Protein AF-A0A3M1APF9-F1 (afdb_monomer)

Foldseek 3Di:
DFEAEDEQLAFEDDCPPPDPVVCPDVSVVLVCCCPPVVVVVVNVCSLVVVLVVLVVVLVVVGLAYEYEENQHSALFLVSLVSVVVSCVVSVNWLLRYAYEYAQNNCNPVPPPDCRGPCNSCVRNLAAPCPVQDDPPGSPQGWDDRPDPDIDTDDHPHD

Nearest PDB structures (foldseek):
  4f48-assembly1_A  TM=4.916E-01  e=8.918E-02  Xanthomonas campestris pv. campestris
  4foj-assembly1_A  TM=4.640E-01  e=1.076E-01  Xanthomonas citri pv. citri str. 306
  4rnh-assembly1_A-2  TM=4.840E-01  e=1.089E+00  Pseudomonas aeruginosa PAO1
  4ag0-assembly1_B  TM=4.469E-01  e=4.589E+00  Pseudomonas aeruginosa

Secondary structure (DSSP, 8-state):
--EEEE----B----TTS-GGG--THHHHHHHHHHHSSHHHHHTTHHHHHHHHHHHHHHT--SEEEE-S--BSS--HHHHHHHHHHHHHTT--TTTEEE---TTTTTTTT--STTSHHHHHGGGS--S-GGGSPTT---SEEEEETTTEEEEE-----

Solvent-accessible surface area (backbone atoms only — not comparable to full-atom values): 8893 Å² total; per-residue (Å²): 138,45,72,46,75,51,60,67,52,30,27,71,65,87,64,92,84,56,63,72,85,77,45,56,71,62,34,37,56,43,47,45,46,31,72,73,67,53,44,44,72,72,43,71,49,22,66,61,52,49,53,51,52,50,52,54,50,54,72,67,62,45,72,36,38,39,34,68,14,19,56,19,52,55,38,45,63,69,28,53,51,56,51,51,51,53,34,55,74,71,68,49,45,45,87,40,32,39,57,33,57,15,46,31,27,49,52,53,84,80,60,92,57,88,71,39,57,65,57,79,44,45,66,27,44,54,47,80,41,72,86,59,34,44,92,97,43,73,36,40,18,31,35,73,53,79,95,86,42,73,49,75,45,61,78,78,55,117

Structure (mmCIF, N/CA/C/O backbone):
data_AF-A0A3M1APF9-F1
#
_entry.id   AF-A0A3M1APF9-F1
#
loop_
_atom_site.group_PDB
_atom_site.id
_atom_site.type_symbol
_atom_site.label_atom_id
_atom_site.label_alt_id
_atom_site.label_comp_id
_atom_site.label_asym_id
_atom_site.label_entity_id
_atom_site.label_seq_id
_atom_site.pdbx_PDB_ins_code
_atom_site.Cartn_x
_atom_site.Cartn_y
_atom_site.Cartn_z
_atom_site.occupancy
_atom_site.B_iso_or_equiv
_atom_site.auth_seq_id
_atom_site.auth_comp_id
_atom_site.auth_asym_id
_atom_site.auth_atom_id
_atom_site.pdbx_PDB_model_num
ATOM 1 N N . MET A 1 1 ? -11.084 -11.910 16.521 1.00 88.94 1 MET A N 1
ATOM 2 C CA . MET A 1 1 ? -10.526 -10.932 15.576 1.00 88.94 1 MET A CA 1
ATOM 3 C C . MET A 1 1 ? -9.332 -11.557 14.883 1.00 88.94 1 MET A C 1
ATOM 5 O O . MET A 1 1 ? -8.409 -11.970 15.576 1.00 88.94 1 MET A O 1
ATOM 9 N N . LYS A 1 2 ? -9.373 -11.680 13.560 1.00 94.88 2 LYS A N 1
ATOM 10 C CA . LYS A 1 2 ? -8.323 -12.239 12.708 1.00 94.88 2 LYS A CA 1
ATOM 11 C C . LYS A 1 2 ? -7.719 -11.105 11.879 1.00 94.88 2 LYS A C 1
ATOM 13 O O . LYS A 1 2 ? -8.450 -10.373 11.222 1.00 94.88 2 LYS A O 1
ATOM 18 N N . ILE A 1 3 ? -6.400 -10.952 11.911 1.00 96.94 3 ILE A N 1
ATOM 19 C CA . ILE A 1 3 ? -5.683 -9.945 11.120 1.00 96.94 3 ILE A CA 1
ATOM 20 C C . ILE A 1 3 ? -4.675 -10.672 10.243 1.00 96.94 3 ILE A C 1
ATOM 22 O O . ILE A 1 3 ? -3.929 -11.513 10.740 1.00 96.94 3 ILE A O 1
ATOM 26 N N . ALA A 1 4 ? -4.655 -10.341 8.955 1.00 98.12 4 ALA A N 1
ATOM 27 C CA . ALA A 1 4 ? -3.599 -10.771 8.049 1.00 98.12 4 ALA A CA 1
ATOM 28 C C . ALA A 1 4 ? -2.574 -9.646 7.890 1.00 98.12 4 ALA A C 1
ATOM 30 O O . ALA A 1 4 ? -2.944 -8.483 7.727 1.00 98.12 4 ALA A O 1
ATOM 31 N N . HIS A 1 5 ? -1.290 -9.988 7.929 1.00 97.88 5 HIS A N 1
ATOM 32 C CA . HIS A 1 5 ? -0.196 -9.035 7.767 1.00 97.88 5 HIS A CA 1
ATOM 33 C C . HIS A 1 5 ? 0.845 -9.596 6.803 1.00 97.88 5 HIS A C 1
ATOM 35 O O . HIS A 1 5 ? 1.263 -10.743 6.945 1.00 97.88 5 HIS A O 1
ATOM 41 N N . PHE A 1 6 ? 1.239 -8.793 5.816 1.00 97.62 6 PHE A N 1
ATOM 42 C CA . PHE A 1 6 ? 2.298 -9.134 4.870 1.00 97.62 6 PHE A CA 1
ATOM 43 C C . PHE A 1 6 ? 3.079 -7.893 4.413 1.00 97.62 6 PHE A C 1
ATOM 45 O O . PHE A 1 6 ? 2.710 -6.755 4.707 1.00 97.62 6 PHE A O 1
ATOM 52 N N . SER A 1 7 ? 4.195 -8.124 3.724 1.00 95.94 7 SER A N 1
ATOM 53 C CA . SER A 1 7 ? 5.179 -7.110 3.328 1.00 95.94 7 SER A CA 1
ATOM 54 C C . SER A 1 7 ? 6.033 -7.635 2.164 1.00 95.94 7 SER A C 1
ATOM 56 O O . SER A 1 7 ? 5.911 -8.809 1.810 1.00 95.94 7 SER A O 1
ATOM 58 N N . ASP A 1 8 ? 6.898 -6.789 1.598 1.00 93.38 8 ASP A N 1
ATOM 59 C CA . ASP A 1 8 ? 8.020 -7.185 0.725 1.00 93.38 8 ASP A CA 1
ATOM 60 C C . ASP A 1 8 ? 7.595 -7.949 -0.546 1.00 93.38 8 ASP A C 1
ATOM 62 O O . ASP A 1 8 ? 8.243 -8.900 -0.993 1.00 93.38 8 ASP A O 1
ATOM 66 N N . ILE A 1 9 ? 6.483 -7.523 -1.153 1.00 93.44 9 ILE A N 1
ATOM 67 C CA . ILE A 1 9 ? 5.962 -8.116 -2.392 1.00 93.44 9 ILE A CA 1
ATOM 68 C C . ILE A 1 9 ? 6.905 -7.855 -3.570 1.00 93.44 9 ILE A C 1
ATOM 70 O O . ILE A 1 9 ? 7.089 -8.734 -4.417 1.00 93.44 9 ILE A O 1
ATOM 74 N N . HIS A 1 10 ? 7.478 -6.648 -3.635 1.00 91.25 10 HIS A N 1
ATOM 75 C CA . HIS A 1 10 ? 8.308 -6.170 -4.739 1.00 91.25 10 HIS A CA 1
ATOM 76 C C . HIS A 1 10 ? 7.689 -6.466 -6.109 1.00 91.25 10 HIS A C 1
ATOM 78 O O . HIS A 1 10 ? 8.277 -7.111 -6.986 1.00 91.25 10 HIS A O 1
ATOM 84 N N . LEU A 1 11 ? 6.463 -5.985 -6.308 1.00 90.81 11 LEU A N 1
ATOM 85 C CA . LEU A 1 11 ? 5.827 -6.031 -7.611 1.00 90.81 11 LEU A CA 1
ATOM 86 C C . LEU A 1 11 ? 6.640 -5.183 -8.594 1.00 90.81 11 LEU A C 1
ATOM 88 O O . LEU A 1 11 ? 7.173 -4.127 -8.243 1.00 90.81 11 LEU A O 1
ATOM 92 N N . ARG A 1 12 ? 6.759 -5.666 -9.829 1.00 86.44 12 ARG A N 1
ATOM 93 C CA . ARG A 1 12 ? 7.497 -4.984 -10.891 1.00 86.44 12 ARG A CA 1
ATOM 94 C C . ARG A 1 12 ? 6.637 -4.823 -12.128 1.00 86.44 12 ARG A C 1
ATOM 96 O O . ARG A 1 12 ? 5.939 -5.759 -12.520 1.00 86.44 12 ARG A O 1
ATOM 103 N N . CYS A 1 13 ? 6.744 -3.673 -12.778 1.00 83.50 13 CYS A N 1
ATOM 104 C CA . CYS A 1 13 ? 6.265 -3.503 -14.143 1.00 83.50 13 CYS A CA 1
ATOM 105 C C . CYS A 1 13 ? 7.369 -3.881 -15.149 1.00 83.50 13 CYS A C 1
ATOM 107 O O . CYS A 1 13 ? 8.512 -4.161 -14.774 1.00 83.50 13 CYS A O 1
ATOM 109 N N . SER A 1 14 ? 7.037 -3.931 -16.443 1.00 79.94 14 SER A N 1
ATOM 110 C CA . SER A 1 14 ? 8.075 -4.029 -17.475 1.00 79.94 14 SER A CA 1
ATOM 111 C C . SER A 1 14 ? 8.801 -2.689 -17.585 1.00 79.94 14 SER A C 1
ATOM 113 O O . SER A 1 14 ? 8.186 -1.646 -17.800 1.00 79.94 14 SER A O 1
ATOM 115 N N . TYR A 1 15 ? 10.122 -2.733 -17.437 1.00 78.06 15 TYR A N 1
ATOM 116 C CA . TYR A 1 15 ? 10.992 -1.559 -17.496 1.00 78.06 15 TYR A CA 1
ATOM 117 C C . TYR A 1 15 ? 11.597 -1.328 -18.880 1.00 78.06 15 TYR A C 1
ATOM 119 O O . TYR A 1 15 ? 12.247 -0.309 -19.096 1.00 78.06 15 TYR A O 1
ATOM 127 N N . ASP A 1 16 ? 11.407 -2.267 -19.807 1.00 70.69 16 ASP A N 1
ATOM 128 C CA . ASP A 1 16 ? 12.141 -2.327 -21.078 1.00 70.69 16 ASP A CA 1
ATOM 129 C C . ASP A 1 16 ? 11.775 -1.185 -22.036 1.00 70.69 16 ASP A C 1
ATOM 131 O O . ASP A 1 16 ? 12.500 -0.900 -22.984 1.00 70.69 16 ASP A O 1
ATOM 135 N N . VAL A 1 17 ? 10.670 -0.498 -21.748 1.00 68.62 17 VAL A N 1
ATOM 136 C CA . VAL A 1 17 ? 10.146 0.637 -22.515 1.00 68.62 17 VAL A CA 1
ATOM 137 C C . VAL A 1 17 ? 10.379 1.989 -21.833 1.00 68.62 17 VAL A C 1
ATOM 139 O O . VAL A 1 17 ? 9.994 3.023 -22.377 1.00 68.62 17 VAL A O 1
ATOM 142 N N . LEU A 1 18 ? 10.983 2.017 -20.638 1.00 71.69 18 LEU A N 1
ATOM 143 C CA . LEU A 1 18 ? 11.173 3.257 -19.887 1.00 71.69 18 LEU A CA 1
ATOM 144 C C . LEU A 1 18 ? 12.488 3.956 -20.275 1.00 71.69 18 LEU A C 1
ATOM 146 O O . LEU A 1 18 ? 13.540 3.314 -20.302 1.00 71.69 18 LEU A O 1
ATOM 150 N N . PRO A 1 19 ? 12.475 5.284 -20.509 1.00 72.56 19 PRO A N 1
ATOM 151 C CA . PRO A 1 19 ? 13.696 6.046 -20.756 1.00 72.56 19 PRO A CA 1
ATOM 152 C C . PRO A 1 19 ? 14.691 5.914 -19.598 1.00 72.56 19 PRO A C 1
ATOM 154 O O . PRO A 1 19 ? 14.304 6.024 -18.434 1.00 72.56 19 PRO A O 1
ATOM 157 N N . MET A 1 20 ? 15.988 5.786 -19.901 1.00 70.25 20 MET A N 1
ATOM 158 C CA . MET A 1 20 ? 17.038 5.625 -18.878 1.00 70.25 20 MET A CA 1
ATOM 159 C C . MET A 1 20 ? 17.057 6.775 -17.853 1.00 70.25 20 MET A C 1
ATOM 161 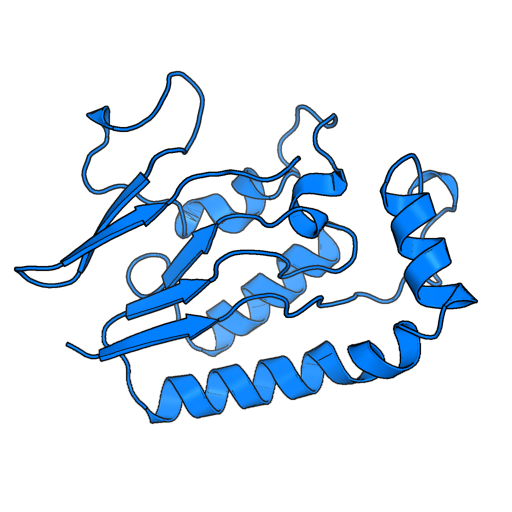O O . MET A 1 20 ? 17.333 6.564 -16.677 1.00 70.25 20 MET A O 1
ATOM 165 N N . ALA A 1 21 ? 16.661 7.982 -18.271 1.00 70.56 21 ALA A N 1
ATOM 166 C CA . ALA A 1 21 ? 16.520 9.154 -17.404 1.00 70.56 21 ALA A CA 1
ATOM 167 C C . ALA A 1 21 ? 15.502 8.975 -16.255 1.00 70.56 21 ALA A C 1
ATOM 169 O O . ALA A 1 21 ? 15.528 9.733 -15.291 1.00 70.56 21 ALA A O 1
ATOM 170 N N . ARG A 1 22 ? 14.609 7.976 -16.322 1.00 71.31 22 ARG A N 1
ATOM 171 C CA . ARG A 1 22 ? 13.668 7.629 -15.239 1.00 71.31 22 ARG A CA 1
ATOM 172 C C . ARG A 1 22 ? 14.336 6.839 -14.104 1.00 71.31 22 ARG A C 1
ATOM 174 O O . ARG A 1 22 ? 13.771 6.757 -13.012 1.00 71.31 22 ARG A O 1
ATOM 181 N N . PHE A 1 23 ? 15.526 6.286 -14.341 1.00 66.88 23 PHE A N 1
ATOM 182 C CA . PHE A 1 23 ? 16.296 5.476 -13.394 1.00 66.88 23 PHE A CA 1
ATOM 183 C C . PHE A 1 23 ? 17.428 6.293 -12.760 1.00 66.88 23 PHE A C 1
ATOM 185 O O . PHE A 1 23 ? 18.597 5.940 -12.862 1.00 66.88 23 PHE A O 1
ATOM 192 N N . LEU A 1 24 ? 17.092 7.410 -12.111 1.00 68.44 24 LEU A N 1
ATOM 193 C CA . LEU A 1 24 ? 18.057 8.232 -11.371 1.00 68.44 24 LEU A CA 1
ATOM 194 C C . LEU A 1 24 ? 18.052 7.890 -9.871 1.00 68.44 24 LEU A C 1
ATOM 196 O O . LEU A 1 24 ? 17.052 7.426 -9.319 1.00 68.44 24 LEU A O 1
ATOM 200 N N . GLY A 1 25 ? 19.181 8.125 -9.197 1.00 71.06 25 GLY A N 1
ATOM 201 C CA . GLY A 1 25 ? 19.316 7.941 -7.748 1.00 71.06 25 GLY A CA 1
ATOM 202 C C . GLY A 1 25 ? 19.129 6.488 -7.295 1.00 71.06 25 GLY A C 1
ATOM 203 O O . GLY A 1 25 ? 19.711 5.566 -7.868 1.00 71.06 25 GLY A O 1
ATOM 204 N N . LYS A 1 26 ? 18.301 6.268 -6.264 1.00 62.06 26 LYS A N 1
ATOM 205 C CA . LYS A 1 26 ? 18.053 4.935 -5.679 1.00 62.06 26 LYS A CA 1
ATOM 206 C C . LYS A 1 26 ? 17.459 3.938 -6.680 1.00 62.06 26 LYS A C 1
ATOM 208 O O . LYS A 1 26 ? 17.737 2.748 -6.575 1.00 62.06 26 LYS A O 1
ATOM 213 N N . ARG A 1 27 ? 16.731 4.406 -7.701 1.00 70.69 27 ARG A N 1
ATOM 214 C CA . ARG A 1 27 ? 16.204 3.543 -8.773 1.00 70.69 27 ARG A CA 1
ATOM 215 C C . ARG A 1 27 ? 17.306 2.928 -9.632 1.00 70.69 27 ARG A C 1
ATOM 217 O O . ARG A 1 27 ? 17.153 1.795 -10.072 1.00 70.69 27 ARG A O 1
ATOM 224 N N . LEU A 1 28 ? 18.435 3.619 -9.820 1.00 66.44 28 LEU A N 1
ATOM 225 C CA . LEU A 1 28 ? 19.583 3.048 -10.527 1.00 66.44 28 LEU A CA 1
ATOM 226 C C . LEU A 1 28 ? 20.207 1.906 -9.718 1.00 66.44 28 LEU A C 1
ATOM 228 O O . LEU A 1 28 ? 20.489 0.849 -10.270 1.00 66.44 28 LEU A O 1
ATOM 232 N N . VAL A 1 29 ? 20.346 2.091 -8.401 1.00 65.38 29 VAL A N 1
ATOM 233 C CA . VAL A 1 29 ? 20.837 1.055 -7.473 1.00 65.38 29 VAL A CA 1
ATOM 234 C C . VAL A 1 29 ? 19.858 -0.124 -7.382 1.00 65.38 29 VAL A C 1
ATOM 236 O O . VAL A 1 29 ? 20.264 -1.283 -7.348 1.00 65.38 29 VAL A O 1
ATOM 239 N N . GLY A 1 30 ? 18.552 0.150 -7.395 1.00 62.69 30 GLY A N 1
ATOM 240 C CA . GLY A 1 30 ? 17.517 -0.880 -7.486 1.00 62.69 30 GLY A CA 1
ATOM 241 C C . GLY A 1 30 ? 17.634 -1.691 -8.777 1.00 62.69 30 GLY A C 1
ATOM 242 O O . GLY A 1 30 ? 17.631 -2.921 -8.736 1.00 62.69 30 GLY A O 1
ATOM 243 N N . LEU A 1 31 ? 17.822 -1.017 -9.915 1.00 69.06 31 LEU A N 1
ATOM 244 C CA . LEU A 1 31 ? 17.993 -1.651 -11.220 1.00 69.06 31 LEU A CA 1
ATOM 245 C C . LEU A 1 31 ? 19.270 -2.499 -11.291 1.00 69.06 31 LEU A C 1
ATOM 247 O O . LEU A 1 31 ? 19.223 -3.606 -11.831 1.00 69.06 31 LEU A O 1
ATOM 251 N N . THR A 1 32 ? 20.391 -2.028 -10.733 1.00 63.12 32 THR A N 1
ATOM 252 C CA . THR A 1 32 ? 21.630 -2.818 -10.678 1.00 63.12 32 THR A CA 1
ATOM 253 C C . THR A 1 32 ? 21.463 -4.048 -9.792 1.00 63.12 32 THR A C 1
ATOM 255 O O . THR A 1 32 ? 21.795 -5.147 -10.227 1.00 63.12 32 THR A O 1
ATOM 258 N N . ASN A 1 33 ? 20.860 -3.923 -8.609 1.00 62.75 33 ASN A N 1
ATOM 259 C CA . ASN A 1 33 ? 20.572 -5.078 -7.754 1.00 62.75 33 ASN A CA 1
ATOM 260 C C . ASN A 1 33 ? 19.622 -6.077 -8.432 1.00 62.75 33 ASN A C 1
ATOM 262 O O . ASN A 1 33 ? 19.813 -7.289 -8.328 1.00 62.75 33 ASN A O 1
ATOM 266 N N . LEU A 1 34 ? 18.613 -5.590 -9.154 1.00 63.34 34 LEU A N 1
ATOM 267 C CA . LEU A 1 34 ? 17.653 -6.446 -9.841 1.00 63.34 34 LEU A CA 1
ATOM 268 C C . LEU A 1 34 ? 18.300 -7.195 -11.017 1.00 63.34 34 LEU A C 1
ATOM 270 O O . LEU A 1 34 ? 18.181 -8.420 -11.087 1.00 63.34 34 LEU A O 1
ATOM 274 N N . LYS A 1 35 ? 19.000 -6.476 -11.907 1.00 64.06 35 LYS A N 1
ATOM 275 C CA . LYS A 1 35 ? 19.558 -7.021 -13.158 1.00 64.06 35 LYS A CA 1
ATOM 276 C C . LYS A 1 35 ? 20.909 -7.723 -12.985 1.00 64.06 35 LYS A C 1
ATOM 278 O O . LYS A 1 35 ? 21.159 -8.702 -13.680 1.00 64.06 35 LYS A O 1
ATOM 283 N N . LEU A 1 36 ? 21.775 -7.258 -12.081 1.00 59.41 36 LEU A N 1
ATOM 284 C CA . LEU A 1 36 ? 23.151 -7.764 -11.943 1.00 59.41 36 LEU A CA 1
ATOM 285 C C . LEU A 1 36 ? 23.323 -8.757 -10.787 1.00 59.41 36 LEU A C 1
ATOM 287 O O . LEU A 1 36 ? 24.154 -9.653 -10.895 1.00 59.41 36 LEU A O 1
ATOM 291 N N . LEU A 1 37 ? 22.529 -8.663 -9.711 1.00 60.72 37 LEU A N 1
ATOM 292 C CA . LEU A 1 37 ? 22.632 -9.575 -8.554 1.00 60.72 37 LEU A CA 1
ATOM 293 C C . LEU A 1 37 ? 21.611 -10.724 -8.580 1.00 60.72 37 LEU A C 1
ATOM 295 O O . LEU A 1 37 ? 21.401 -11.406 -7.580 1.00 60.72 37 LEU A O 1
ATOM 299 N N . GLY A 1 38 ? 20.943 -10.948 -9.714 1.00 59.88 38 GLY A N 1
ATOM 300 C CA . GLY A 1 38 ? 20.069 -12.109 -9.916 1.00 59.88 38 GLY A CA 1
ATOM 301 C C . GLY A 1 38 ? 18.717 -12.056 -9.194 1.00 59.88 38 GLY A C 1
ATOM 302 O O . GLY A 1 38 ? 17.931 -12.997 -9.331 1.00 59.88 38 GLY A O 1
ATOM 303 N N . ARG A 1 39 ? 18.395 -10.955 -8.493 1.00 61.44 39 ARG A N 1
ATOM 304 C CA . ARG A 1 39 ? 17.084 -10.740 -7.849 1.00 61.44 39 ARG A CA 1
ATOM 305 C C . ARG A 1 39 ? 15.924 -10.738 -8.842 1.00 61.44 39 ARG A C 1
ATOM 307 O O . ARG A 1 39 ? 14.808 -11.084 -8.465 1.00 61.44 39 ARG A O 1
ATOM 314 N N . GLU A 1 40 ? 16.181 -10.453 -10.117 1.00 64.62 40 GLU A N 1
ATOM 315 C CA . GLU A 1 40 ? 15.174 -10.598 -11.165 1.00 64.62 40 GLU A CA 1
ATOM 316 C C . GLU A 1 40 ? 14.556 -12.005 -11.198 1.00 64.62 40 GLU A C 1
ATOM 318 O O . GLU A 1 40 ? 13.356 -12.143 -11.423 1.00 64.62 40 GLU A O 1
ATOM 323 N N . LYS A 1 41 ? 15.341 -13.062 -10.949 1.00 62.50 41 LYS A N 1
ATOM 324 C CA . LYS A 1 41 ? 14.818 -14.437 -10.949 1.00 62.50 41 LYS A CA 1
ATOM 325 C C . LYS A 1 41 ? 13.845 -14.682 -9.792 1.00 62.50 41 LYS A C 1
ATOM 327 O O . LYS A 1 41 ? 12.881 -15.417 -9.984 1.00 62.50 41 LYS A O 1
ATOM 332 N N . LEU A 1 42 ? 14.071 -14.043 -8.641 1.00 64.12 42 LEU A N 1
ATOM 333 C CA . LEU A 1 42 ? 13.232 -14.169 -7.445 1.00 64.12 42 LEU A CA 1
ATOM 334 C C . LEU A 1 42 ? 11.882 -13.465 -7.634 1.00 64.12 42 LEU A C 1
ATOM 336 O O . LEU A 1 42 ? 10.838 -14.056 -7.376 1.00 64.12 42 LEU A O 1
ATOM 340 N N . PHE A 1 43 ? 11.889 -12.249 -8.187 1.00 69.12 43 PHE A N 1
ATOM 341 C CA . PHE A 1 43 ? 10.671 -11.442 -8.358 1.00 69.12 43 PHE A CA 1
ATOM 342 C C . PHE A 1 43 ? 10.009 -11.586 -9.733 1.00 69.12 43 PHE A C 1
ATOM 344 O O . PHE A 1 43 ? 8.985 -10.964 -10.012 1.00 69.12 43 PHE A O 1
ATOM 351 N N . ARG A 1 44 ? 10.527 -12.461 -10.607 1.00 73.81 44 ARG A N 1
ATOM 352 C CA . ARG A 1 44 ? 9.911 -12.748 -11.914 1.00 73.81 44 ARG A CA 1
ATOM 353 C C . ARG A 1 44 ? 8.458 -13.199 -11.782 1.00 73.81 44 ARG A C 1
ATOM 355 O O . ARG A 1 44 ? 7.656 -12.901 -12.659 1.00 73.81 44 ARG A O 1
ATOM 362 N N . ARG A 1 45 ? 8.146 -13.913 -10.699 1.00 83.06 45 ARG A N 1
ATOM 363 C CA . ARG A 1 45 ? 6.810 -14.436 -10.395 1.00 83.06 45 ARG A CA 1
ATOM 364 C C . ARG A 1 45 ? 6.087 -13.634 -9.310 1.00 83.06 45 ARG A C 1
ATOM 366 O O . ARG A 1 45 ? 5.055 -14.108 -8.853 1.00 83.06 45 ARG A O 1
ATOM 373 N N . ALA A 1 46 ? 6.591 -12.459 -8.917 1.00 87.75 46 ALA A N 1
ATOM 374 C CA . ALA A 1 46 ? 5.998 -11.651 -7.848 1.00 87.75 46 ALA A CA 1
ATOM 375 C C . ALA A 1 46 ? 4.512 -11.369 -8.106 1.00 87.75 46 ALA A C 1
ATOM 377 O O . ALA A 1 46 ? 3.700 -11.541 -7.210 1.00 87.75 46 ALA A O 1
ATOM 378 N N . ASP A 1 47 ? 4.138 -11.061 -9.351 1.00 90.88 47 ASP A N 1
ATOM 379 C CA . ASP A 1 47 ? 2.738 -10.852 -9.732 1.00 90.88 47 ASP A CA 1
ATOM 380 C C . ASP A 1 47 ? 1.848 -12.079 -9.462 1.00 90.88 47 ASP A C 1
ATOM 382 O O . ASP A 1 47 ? 0.796 -11.960 -8.835 1.00 90.88 47 ASP A O 1
ATOM 386 N N . PHE A 1 48 ? 2.307 -13.267 -9.870 1.00 92.19 48 PHE A N 1
ATOM 387 C CA . PHE A 1 48 ? 1.604 -14.532 -9.647 1.00 92.19 48 PHE 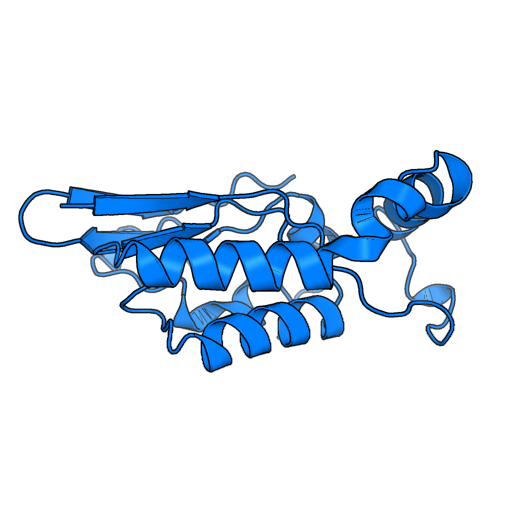A CA 1
ATOM 388 C C . PHE A 1 48 ? 1.526 -14.889 -8.159 1.00 92.19 48 PHE A C 1
ATOM 390 O O . PHE A 1 48 ? 0.461 -15.259 -7.673 1.00 92.19 48 PHE A O 1
ATOM 397 N N . VAL A 1 49 ? 2.647 -14.780 -7.441 1.00 93.69 49 VAL A N 1
ATOM 398 C CA . VAL A 1 49 ? 2.718 -15.074 -6.002 1.00 93.69 49 VAL A CA 1
ATOM 399 C C . VAL A 1 49 ? 1.818 -14.122 -5.228 1.00 93.69 49 VAL A C 1
ATOM 401 O O . VAL A 1 49 ? 1.085 -14.569 -4.357 1.00 93.69 49 VAL A O 1
ATOM 404 N N . PHE A 1 50 ? 1.808 -12.839 -5.586 1.00 96.19 50 PHE A N 1
ATOM 405 C CA . PHE A 1 50 ? 0.957 -11.856 -4.937 1.00 96.19 50 PHE A CA 1
ATOM 406 C C . PHE A 1 50 ? -0.524 -12.159 -5.167 1.00 96.19 50 PHE A C 1
ATOM 408 O O . PHE A 1 50 ? -1.288 -12.154 -4.211 1.00 96.19 50 PHE A O 1
ATOM 415 N N . THR A 1 51 ? -0.929 -12.515 -6.392 1.00 96.50 51 THR A N 1
ATOM 416 C CA . THR A 1 51 ? -2.309 -12.959 -6.652 1.00 96.50 51 THR A CA 1
ATOM 417 C C . THR A 1 51 ? -2.689 -14.147 -5.766 1.00 96.50 51 THR A C 1
ATOM 419 O O . THR A 1 51 ? -3.730 -14.106 -5.120 1.00 96.50 51 THR A O 1
ATOM 422 N N . ARG A 1 52 ? -1.834 -15.176 -5.677 1.00 97.50 52 ARG A N 1
ATOM 423 C CA . ARG A 1 52 ? -2.105 -16.359 -4.842 1.00 97.50 52 ARG A CA 1
ATOM 424 C C . ARG A 1 52 ? -2.169 -16.033 -3.356 1.00 97.50 52 ARG A C 1
ATOM 426 O O . ARG A 1 52 ? -3.094 -16.473 -2.688 1.00 97.50 52 ARG A O 1
ATOM 433 N N . LEU A 1 53 ? -1.252 -15.203 -2.867 1.00 97.38 53 LEU A N 1
ATOM 434 C CA . LEU A 1 53 ? -1.263 -14.729 -1.487 1.00 97.38 53 LEU A CA 1
ATOM 435 C C . LEU A 1 53 ? -2.570 -13.997 -1.157 1.00 97.38 53 LEU A C 1
ATOM 437 O O . LEU A 1 53 ? -3.162 -14.237 -0.110 1.00 97.38 53 LEU A O 1
ATOM 441 N N . LEU A 1 54 ? -3.032 -13.112 -2.043 1.00 97.88 54 LEU A N 1
ATOM 442 C CA . LEU A 1 54 ? -4.277 -12.373 -1.844 1.00 97.88 54 LEU A CA 1
ATOM 443 C C . LEU A 1 54 ? -5.499 -13.297 -1.824 1.00 97.88 54 LEU A C 1
ATOM 445 O O . LEU A 1 54 ? -6.359 -13.135 -0.961 1.00 97.88 54 LEU A O 1
ATOM 449 N N . GLU A 1 55 ? -5.562 -14.274 -2.732 1.00 97.81 55 GLU A N 1
ATOM 450 C CA . GLU A 1 55 ? -6.620 -15.292 -2.761 1.00 97.81 55 GLU A CA 1
ATOM 451 C C . GLU A 1 55 ? -6.640 -16.125 -1.470 1.00 97.81 55 GLU A C 1
ATOM 453 O O . GLU A 1 55 ? -7.703 -16.298 -0.873 1.00 97.81 55 GLU A O 1
ATOM 458 N N . GLU A 1 56 ? -5.476 -16.589 -1.002 1.00 97.88 56 GLU A N 1
ATOM 459 C CA . GLU A 1 56 ? -5.343 -17.367 0.237 1.00 97.88 56 GLU A CA 1
ATOM 460 C C . GLU A 1 56 ? -5.739 -16.547 1.472 1.00 97.88 56 GLU A C 1
ATOM 462 O O . GLU A 1 56 ? -6.542 -16.998 2.289 1.00 97.88 56 GLU A O 1
ATOM 467 N N . ILE A 1 57 ? -5.257 -15.304 1.581 1.00 97.94 57 ILE A N 1
ATOM 468 C CA . ILE A 1 57 ? -5.674 -14.389 2.651 1.00 97.94 57 ILE A CA 1
ATOM 469 C C . ILE A 1 57 ? -7.183 -14.129 2.570 1.00 97.94 57 ILE A C 1
ATOM 471 O O . ILE A 1 57 ? -7.855 -14.088 3.597 1.00 97.94 57 ILE A O 1
ATOM 475 N N . GLY A 1 58 ? -7.737 -13.960 1.368 1.00 97.25 58 GLY A N 1
ATOM 476 C CA . GLY A 1 58 ? -9.171 -13.770 1.163 1.00 97.25 58 GLY A CA 1
ATOM 477 C C . GLY A 1 58 ? -9.998 -14.960 1.653 1.00 97.25 58 GLY A C 1
ATOM 478 O O . GLY A 1 58 ? -11.006 -14.756 2.330 1.00 97.25 58 GLY A O 1
ATOM 479 N N . ALA A 1 59 ? -9.547 -16.185 1.374 1.00 97.56 59 ALA A N 1
ATOM 480 C CA . ALA A 1 59 ? -10.194 -17.421 1.816 1.00 97.56 59 ALA A CA 1
ATOM 481 C C . ALA A 1 59 ? -10.191 -17.578 3.345 1.00 97.56 59 ALA A C 1
ATOM 483 O O . ALA A 1 59 ? -11.149 -18.092 3.919 1.00 97.56 59 ALA A O 1
ATOM 484 N N . GLU A 1 60 ? -9.157 -17.068 4.017 1.00 97.50 60 GLU A N 1
ATOM 485 C CA . GLU A 1 60 ? -9.094 -17.017 5.479 1.00 97.50 60 GLU A CA 1
ATOM 486 C C . GLU A 1 60 ? -10.065 -16.002 6.104 1.00 97.50 60 GLU A C 1
ATOM 488 O O . GLU A 1 60 ? -10.261 -16.022 7.324 1.00 97.50 60 GLU A O 1
ATOM 493 N N . ALA A 1 61 ? -10.674 -15.125 5.299 1.00 96.06 61 ALA A N 1
ATOM 494 C CA . ALA A 1 61 ? -11.636 -14.108 5.719 1.00 96.06 61 ALA A CA 1
ATOM 495 C C . ALA A 1 61 ? -11.184 -13.317 6.972 1.00 96.06 61 ALA A C 1
ATOM 497 O O . ALA A 1 61 ? -11.906 -13.280 7.974 1.00 96.06 61 ALA A O 1
ATOM 498 N N . PRO A 1 62 ? -9.985 -12.693 6.969 1.00 97.12 62 PRO A N 1
ATOM 499 C CA . PRO A 1 62 ? -9.529 -11.874 8.088 1.00 97.12 62 PRO A CA 1
ATOM 500 C C . PRO A 1 62 ? -10.482 -10.703 8.296 1.00 97.12 62 PRO A C 1
ATOM 502 O O . PR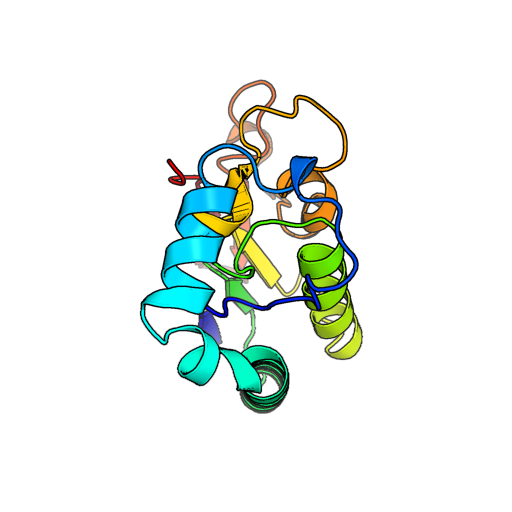O A 1 62 ? -11.075 -10.225 7.337 1.00 97.12 62 PRO A O 1
ATOM 505 N N . ASP A 1 63 ? -10.594 -10.186 9.515 1.00 95.88 63 ASP A N 1
ATOM 506 C CA . ASP A 1 63 ? -11.365 -8.977 9.814 1.00 95.88 63 ASP A CA 1
ATOM 507 C C . ASP A 1 63 ? -10.704 -7.740 9.195 1.00 95.88 63 ASP A C 1
ATOM 509 O O . ASP A 1 63 ? -11.401 -6.885 8.647 1.00 95.88 63 ASP A O 1
ATOM 513 N N . HIS A 1 64 ? -9.369 -7.689 9.192 1.00 97.44 64 HIS A N 1
ATOM 514 C CA . HIS A 1 64 ? -8.576 -6.580 8.654 1.00 97.44 64 HIS A CA 1
ATOM 515 C C . HIS A 1 64 ? -7.246 -7.067 8.070 1.00 97.44 64 HIS A C 1
ATOM 517 O O . HIS A 1 64 ? -6.700 -8.084 8.506 1.00 97.44 64 HIS A O 1
ATOM 523 N N . VAL A 1 65 ? -6.719 -6.335 7.092 1.00 98.12 65 VAL A N 1
ATOM 524 C CA . VAL A 1 65 ? -5.452 -6.643 6.420 1.00 98.12 65 VAL A CA 1
ATOM 525 C C . VAL A 1 65 ? -4.472 -5.484 6.602 1.00 98.12 65 VAL A C 1
ATOM 527 O O . VAL A 1 65 ? -4.840 -4.313 6.494 1.00 98.12 65 VAL A O 1
ATOM 530 N N . ILE A 1 66 ? -3.212 -5.808 6.878 1.00 98.25 66 ILE A N 1
ATOM 531 C CA . ILE A 1 66 ? -2.121 -4.848 7.046 1.00 98.25 66 ILE A CA 1
ATOM 532 C C . ILE A 1 66 ? -1.029 -5.152 6.025 1.00 98.25 66 ILE A C 1
ATOM 534 O O . ILE A 1 66 ? -0.609 -6.299 5.877 1.00 98.25 66 ILE A O 1
ATOM 538 N N . VAL A 1 67 ? -0.535 -4.107 5.366 1.00 97.88 67 VAL A N 1
ATOM 539 C CA . VAL A 1 67 ? 0.621 -4.179 4.474 1.00 97.88 67 VAL A CA 1
ATOM 540 C C . VAL A 1 67 ? 1.678 -3.190 4.935 1.00 97.88 67 VAL A C 1
ATOM 542 O O . VAL A 1 67 ? 1.428 -1.986 4.973 1.00 97.88 67 VAL A O 1
ATOM 545 N N . SER A 1 68 ? 2.853 -3.698 5.305 1.00 96.19 68 SER A N 1
ATOM 546 C CA . SER A 1 68 ? 3.912 -2.891 5.930 1.00 96.19 68 SER A CA 1
ATOM 547 C C . SER A 1 68 ? 5.027 -2.436 4.988 1.00 96.19 68 SER A C 1
ATOM 549 O O . SER A 1 68 ? 6.113 -2.107 5.459 1.00 96.19 68 SER A O 1
ATOM 551 N N . GLY A 1 69 ? 4.749 -2.381 3.687 1.00 93.88 69 GLY A N 1
ATOM 552 C CA . GLY A 1 69 ? 5.634 -1.766 2.703 1.00 93.88 69 GLY A CA 1
ATOM 553 C C . GLY A 1 69 ? 6.337 -2.738 1.764 1.00 93.88 69 GLY A C 1
ATOM 554 O O . GLY A 1 69 ? 6.040 -3.932 1.721 1.00 93.88 69 GLY A O 1
ATOM 555 N N . ASP A 1 70 ? 7.230 -2.161 0.961 1.00 93.81 70 ASP A N 1
ATOM 556 C CA . ASP A 1 70 ? 7.965 -2.781 -0.142 1.00 93.81 70 ASP A CA 1
ATOM 557 C C . ASP A 1 70 ? 7.026 -3.550 -1.085 1.00 93.81 70 ASP A C 1
ATOM 559 O O . ASP A 1 70 ? 7.290 -4.657 -1.557 1.00 93.81 70 ASP A O 1
ATOM 563 N N . LEU A 1 71 ? 5.886 -2.915 -1.372 1.00 94.12 71 LEU A N 1
ATOM 564 C CA . LEU A 1 71 ? 4.893 -3.399 -2.326 1.00 94.12 71 LEU A CA 1
ATOM 565 C C . LEU A 1 71 ? 5.433 -3.381 -3.754 1.00 94.12 71 LEU A C 1
ATOM 567 O O . LEU A 1 71 ? 5.064 -4.223 -4.573 1.00 94.12 71 LEU A O 1
ATOM 571 N N . THR A 1 72 ? 6.312 -2.429 -4.045 1.00 92.06 72 THR A N 1
ATOM 572 C CA . THR A 1 72 ? 6.901 -2.202 -5.360 1.00 92.06 72 THR A CA 1
ATOM 573 C C . THR A 1 72 ? 8.409 -2.427 -5.358 1.00 92.06 72 THR A C 1
ATOM 575 O O . THR A 1 72 ? 9.069 -2.501 -4.321 1.00 92.06 72 THR A O 1
ATOM 578 N N . THR A 1 73 ? 8.980 -2.596 -6.548 1.00 88.25 73 THR A N 1
ATOM 579 C CA . THR A 1 73 ? 10.426 -2.803 -6.699 1.00 88.25 73 THR A CA 1
ATOM 580 C C . THR A 1 73 ? 11.173 -1.477 -6.816 1.00 88.25 73 THR A C 1
ATOM 582 O O . THR A 1 73 ? 12.300 -1.365 -6.325 1.00 88.25 73 THR A O 1
ATOM 585 N N . MET A 1 74 ? 10.583 -0.479 -7.481 1.00 84.88 74 MET A N 1
ATOM 586 C CA . MET A 1 74 ? 11.231 0.809 -7.754 1.00 84.88 74 MET A CA 1
ATOM 587 C C . MET A 1 74 ? 10.330 2.026 -7.500 1.00 84.88 74 MET A C 1
ATOM 589 O O . MET A 1 74 ? 10.723 3.151 -7.844 1.00 84.88 74 MET A O 1
ATOM 593 N N . GLY A 1 75 ? 9.148 1.823 -6.915 1.00 86.81 75 GLY A N 1
ATOM 594 C CA . GLY A 1 75 ? 8.198 2.887 -6.616 1.00 86.81 75 GLY A CA 1
ATOM 595 C C . GLY A 1 75 ? 7.743 3.618 -7.872 1.00 86.81 75 GLY A C 1
ATOM 596 O O . GLY A 1 75 ? 7.642 4.843 -7.859 1.00 86.81 75 GLY A O 1
ATOM 597 N N . PHE A 1 76 ? 7.604 2.920 -9.004 1.00 86.88 76 PHE A N 1
ATOM 598 C CA . PHE A 1 76 ? 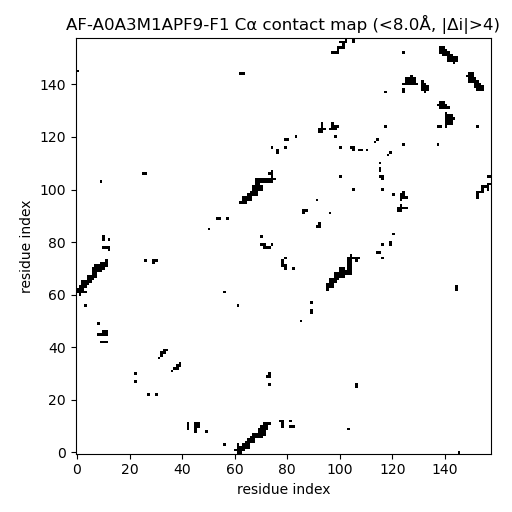7.024 3.526 -10.201 1.00 86.88 76 PHE A CA 1
ATOM 599 C C . PHE A 1 76 ? 5.504 3.574 -10.093 1.00 86.88 76 PHE A C 1
ATOM 601 O O . PHE A 1 76 ? 4.865 2.656 -9.591 1.00 86.88 76 PHE A O 1
ATOM 608 N N . GLU A 1 77 ? 4.923 4.612 -10.678 1.00 87.81 77 GLU A N 1
ATOM 609 C CA . GLU A 1 77 ? 3.483 4.854 -10.746 1.00 87.81 77 GLU A CA 1
ATOM 610 C C . GLU A 1 77 ? 2.735 3.624 -11.273 1.00 87.81 77 GLU A C 1
ATOM 612 O O . GLU A 1 77 ? 1.771 3.157 -10.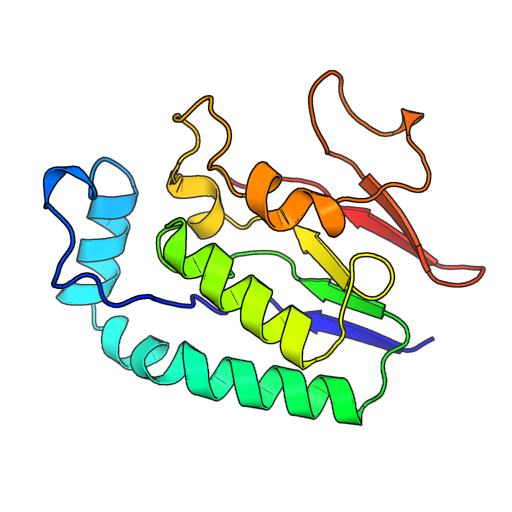672 1.00 87.81 77 GLU A O 1
ATOM 617 N N . ARG A 1 78 ? 3.266 3.010 -12.338 1.00 89.25 78 ARG A N 1
ATOM 618 C CA . ARG A 1 78 ? 2.702 1.785 -12.913 1.00 89.25 78 ARG A CA 1
ATOM 619 C C . ARG A 1 78 ? 2.708 0.604 -11.939 1.00 89.25 78 ARG A C 1
ATOM 621 O O . ARG A 1 78 ? 1.832 -0.248 -12.011 1.00 89.25 78 ARG A O 1
ATOM 628 N N . GLU A 1 79 ? 3.692 0.521 -11.049 1.00 92.19 79 GLU A N 1
ATOM 629 C CA . GLU A 1 79 ? 3.744 -0.531 -10.029 1.00 92.19 79 GLU A CA 1
ATOM 630 C C . GLU A 1 79 ? 2.677 -0.292 -8.960 1.00 92.19 79 GLU A C 1
ATOM 632 O O . GLU A 1 79 ? 1.995 -1.238 -8.568 1.00 92.19 79 GLU A O 1
ATOM 637 N N . PHE A 1 80 ? 2.464 0.964 -8.553 1.00 93.81 80 PHE A N 1
ATOM 638 C CA . PHE A 1 80 ? 1.365 1.328 -7.656 1.00 93.81 80 PHE A CA 1
ATOM 639 C C . PHE A 1 80 ? 0.003 0.994 -8.272 1.00 93.81 80 PHE A C 1
ATOM 641 O O . PHE A 1 80 ? -0.820 0.360 -7.616 1.00 93.81 80 PHE A O 1
ATOM 648 N N . GLU A 1 81 ? -0.219 1.335 -9.546 1.00 94.56 81 GLU A N 1
ATOM 649 C CA . GLU A 1 81 ? -1.442 0.977 -10.279 1.00 94.56 81 GLU A CA 1
ATOM 650 C C . GLU A 1 81 ? -1.701 -0.534 -10.274 1.00 94.56 81 GLU A C 1
ATOM 652 O O . GLU A 1 81 ? -2.819 -0.966 -10.000 1.00 94.56 81 GLU A O 1
ATOM 657 N N . MET A 1 82 ? -0.669 -1.345 -10.530 1.00 95.19 82 MET A N 1
ATOM 658 C CA . MET A 1 82 ? -0.789 -2.806 -10.520 1.00 95.19 82 MET A CA 1
ATOM 659 C C . MET A 1 82 ? -1.158 -3.350 -9.131 1.00 95.19 82 MET A C 1
ATOM 661 O O . MET A 1 82 ? -1.955 -4.283 -9.024 1.00 95.19 82 MET A O 1
ATOM 665 N N . VAL A 1 83 ? -0.605 -2.775 -8.058 1.00 96.88 83 VAL A N 1
ATOM 666 C CA . VAL A 1 83 ? -0.976 -3.146 -6.683 1.00 96.88 83 VAL A CA 1
ATOM 667 C C . VAL A 1 83 ? -2.435 -2.780 -6.399 1.00 96.88 83 VAL A C 1
ATOM 669 O O . VAL A 1 83 ? -3.200 -3.616 -5.914 1.00 96.88 83 VAL A O 1
ATOM 672 N N . LEU A 1 84 ? -2.840 -1.553 -6.735 1.00 97.00 84 LEU A N 1
ATOM 673 C CA . LEU A 1 84 ? -4.206 -1.067 -6.534 1.00 97.00 84 LEU A CA 1
ATOM 674 C C . LEU A 1 84 ? -5.235 -1.885 -7.317 1.00 97.00 84 LEU A C 1
ATOM 676 O O . LEU A 1 84 ? -6.318 -2.162 -6.802 1.00 97.00 84 LEU A O 1
ATOM 680 N N . GLU A 1 85 ? -4.902 -2.306 -8.538 1.00 97.75 85 GLU A N 1
ATOM 681 C CA . GLU A 1 85 ? -5.757 -3.175 -9.342 1.00 97.75 85 GLU A CA 1
ATOM 682 C C . GLU A 1 85 ? -6.033 -4.504 -8.632 1.00 97.75 85 GLU A C 1
ATOM 684 O O . GLU A 1 85 ? -7.183 -4.941 -8.577 1.00 97.75 85 GLU A O 1
ATOM 689 N N . LYS A 1 86 ? -5.013 -5.114 -8.022 1.00 97.81 86 LYS A N 1
ATOM 690 C CA . LYS A 1 86 ? -5.182 -6.358 -7.264 1.00 97.81 86 LYS A CA 1
ATOM 691 C C . LYS A 1 86 ? -6.029 -6.162 -6.007 1.00 97.81 86 LYS A C 1
ATOM 693 O O . LYS A 1 86 ? -6.932 -6.960 -5.769 1.00 97.81 86 LYS A O 1
ATOM 698 N N . PHE A 1 87 ? -5.815 -5.090 -5.241 1.00 97.50 87 PHE A N 1
ATOM 699 C CA . PHE A 1 87 ? -6.680 -4.772 -4.094 1.00 97.50 87 PHE A CA 1
ATOM 700 C C . PHE A 1 87 ? -8.135 -4.551 -4.519 1.00 97.50 87 PHE A C 1
ATOM 702 O O . PHE A 1 87 ? -9.050 -5.074 -3.884 1.00 97.50 87 PHE A O 1
ATOM 709 N N . ARG A 1 88 ? -8.352 -3.869 -5.650 1.00 97.06 88 ARG A N 1
ATOM 710 C CA . ARG A 1 88 ? -9.683 -3.672 -6.236 1.00 97.06 88 ARG A CA 1
ATOM 711 C C . ARG A 1 88 ? -10.338 -4.995 -6.637 1.00 97.06 88 ARG A C 1
ATOM 713 O O . ARG A 1 88 ? -11.522 -5.166 -6.367 1.00 97.06 88 ARG A O 1
ATOM 720 N N . ILE A 1 89 ? -9.600 -5.919 -7.258 1.00 97.19 89 ILE A N 1
ATOM 721 C CA . ILE A 1 89 ? -10.105 -7.257 -7.625 1.00 97.19 89 ILE A CA 1
ATOM 722 C C . ILE A 1 89 ? -10.552 -8.032 -6.380 1.00 97.19 89 ILE A C 1
ATOM 724 O O . ILE A 1 89 ? -11.606 -8.660 -6.403 1.00 97.19 89 ILE A O 1
ATOM 728 N N . MET A 1 90 ? -9.801 -7.930 -5.283 1.00 96.50 90 MET A N 1
ATOM 729 C CA . MET A 1 90 ? -10.169 -8.546 -4.004 1.00 96.50 90 MET A CA 1
ATOM 730 C C . MET A 1 90 ? -11.326 -7.837 -3.283 1.00 96.50 90 MET A C 1
ATOM 732 O O . MET A 1 90 ? -11.816 -8.340 -2.273 1.00 96.50 90 MET A O 1
ATOM 736 N N . GLY A 1 91 ? -11.748 -6.659 -3.755 1.00 96.06 91 GLY A N 1
ATOM 737 C CA . GLY A 1 91 ? -12.720 -5.812 -3.062 1.00 96.06 91 GLY A CA 1
ATOM 738 C C . GLY A 1 91 ? -12.192 -5.238 -1.744 1.00 96.06 91 GLY A C 1
ATOM 739 O O . GLY A 1 91 ? -12.978 -4.903 -0.861 1.00 96.06 91 GLY A O 1
ATOM 740 N N . TRP A 1 92 ? -10.869 -5.159 -1.572 1.00 95.75 92 TRP A N 1
ATOM 741 C CA . TRP A 1 92 ? -10.251 -4.642 -0.354 1.00 95.75 92 TRP A CA 1
ATOM 742 C C . TRP A 1 92 ? -10.068 -3.137 -0.467 1.00 95.75 92 TRP A C 1
ATOM 744 O O . TRP A 1 92 ? -9.213 -2.651 -1.201 1.00 95.75 92 TRP A O 1
ATOM 754 N N . ASP A 1 93 ? -10.881 -2.400 0.277 1.00 95.56 93 ASP A N 1
ATOM 755 C CA . ASP A 1 93 ? -10.846 -0.946 0.330 1.00 95.56 93 ASP A CA 1
ATOM 756 C C . ASP A 1 93 ? -10.095 -0.430 1.570 1.00 95.56 93 ASP A C 1
ATOM 758 O O . ASP A 1 93 ? -9.561 -1.181 2.390 1.00 95.56 93 ASP A O 1
ATOM 762 N N . GLY A 1 94 ? -10.091 0.891 1.740 1.00 93.88 94 GLY A N 1
ATOM 763 C CA . GLY A 1 94 ? -9.507 1.551 2.902 1.00 93.88 94 GLY A CA 1
ATOM 764 C C . GLY A 1 94 ? -10.183 1.242 4.239 1.00 93.88 94 GLY A C 1
ATOM 765 O O . GLY A 1 94 ? -9.644 1.638 5.269 1.00 93.88 94 GLY A O 1
ATOM 766 N N . ALA A 1 95 ? -11.337 0.566 4.269 1.00 94.06 95 ALA A N 1
ATOM 767 C CA . ALA A 1 95 ? -11.968 0.064 5.490 1.00 94.06 95 ALA A CA 1
ATOM 768 C C . ALA A 1 95 ? -11.469 -1.349 5.830 1.00 94.06 95 ALA A C 1
ATOM 770 O O . ALA A 1 95 ? -11.250 -1.641 7.004 1.00 94.06 95 ALA A O 1
ATOM 771 N N . LYS A 1 96 ? -11.151 -2.175 4.827 1.00 95.56 96 LYS A N 1
ATOM 772 C CA . LYS A 1 96 ? -10.599 -3.528 5.012 1.00 95.56 96 LYS A CA 1
ATOM 773 C C . LYS A 1 96 ? -9.077 -3.602 5.147 1.00 95.56 96 LYS A C 1
ATOM 775 O O . LYS A 1 96 ? -8.555 -4.552 5.727 1.00 95.56 96 LYS A O 1
ATOM 780 N N . LEU A 1 97 ? -8.371 -2.632 4.576 1.00 97.25 97 LEU A N 1
ATOM 781 C CA . LEU A 1 97 ? -6.925 -2.674 4.381 1.00 97.25 97 LEU A CA 1
ATOM 782 C C . LEU A 1 97 ? -6.261 -1.411 4.944 1.00 97.25 97 LEU A C 1
ATOM 784 O O . LEU A 1 97 ? -6.816 -0.314 4.868 1.00 97.25 97 LEU A O 1
ATOM 788 N N . SER A 1 98 ? -5.077 -1.572 5.530 1.00 97.50 98 SER A N 1
ATOM 789 C CA . SER A 1 98 ? -4.180 -0.483 5.929 1.00 97.50 98 SER A CA 1
ATOM 790 C C . SER A 1 98 ? -2.800 -0.727 5.343 1.00 97.50 98 SER A C 1
ATOM 792 O O . SER A 1 98 ? -2.273 -1.831 5.460 1.00 97.50 98 SER A O 1
ATOM 794 N N . VAL A 1 99 ? -2.213 0.299 4.733 1.00 97.00 99 VAL A N 1
ATOM 795 C CA . VAL A 1 99 ? -0.927 0.187 4.035 1.00 97.00 99 VAL A CA 1
ATOM 796 C C . VAL A 1 99 ? 0.011 1.290 4.519 1.00 97.00 99 VAL A C 1
ATOM 798 O O . VAL A 1 99 ? -0.420 2.421 4.717 1.00 97.00 99 VAL A O 1
ATOM 801 N N . VAL A 1 100 ? 1.290 0.982 4.703 1.00 96.19 100 VAL A N 1
ATOM 802 C CA . VAL A 1 100 ? 2.366 1.976 4.855 1.00 96.19 100 VAL A CA 1
ATOM 803 C C . VAL A 1 100 ? 3.446 1.718 3.798 1.00 96.19 100 VAL A C 1
ATOM 805 O O . VAL A 1 100 ? 3.579 0.573 3.364 1.00 96.19 100 VAL A O 1
ATOM 808 N N . PRO A 1 101 ? 4.189 2.744 3.348 1.00 95.12 101 PRO A N 1
ATOM 809 C CA . PRO A 1 101 ? 5.250 2.557 2.371 1.00 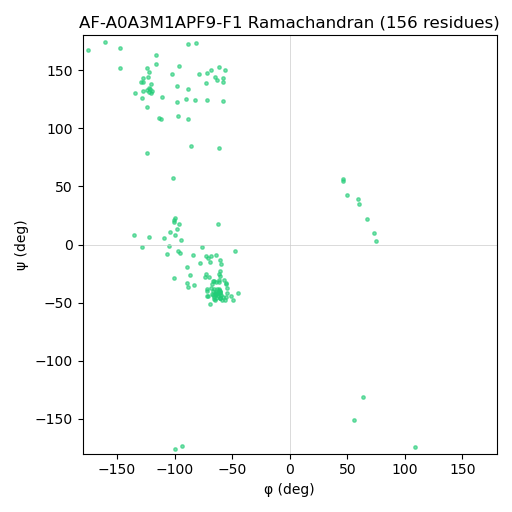95.12 101 PRO A CA 1
ATOM 810 C C . PRO A 1 101 ? 6.448 1.857 3.004 1.00 95.12 101 PRO A C 1
ATOM 812 O O . PRO A 1 101 ? 6.772 2.082 4.174 1.00 95.12 101 PRO A O 1
ATOM 815 N N . GLY A 1 102 ? 7.136 1.056 2.197 1.00 92.12 102 GLY A N 1
ATOM 816 C CA . GLY A 1 102 ? 8.495 0.620 2.492 1.00 92.12 102 GLY A CA 1
ATOM 817 C C . GLY A 1 102 ? 9.536 1.535 1.853 1.00 92.12 102 GLY A C 1
ATOM 818 O O . GLY A 1 102 ? 9.220 2.568 1.257 1.00 92.12 102 GLY A O 1
ATOM 819 N N . ASN A 1 103 ? 10.806 1.145 1.948 1.00 89.00 103 ASN A N 1
ATOM 820 C CA . ASN A 1 103 ? 11.891 1.916 1.347 1.00 89.00 103 ASN A CA 1
ATOM 821 C C . ASN A 1 103 ? 11.768 1.961 -0.178 1.00 89.00 103 ASN A C 1
ATOM 823 O O . ASN A 1 103 ? 11.998 3.015 -0.758 1.00 89.00 103 ASN A O 1
ATOM 827 N N . HIS A 1 104 ? 11.413 0.845 -0.819 1.00 86.94 104 HIS A N 1
ATOM 828 C CA . HIS A 1 104 ? 11.298 0.740 -2.275 1.00 86.94 104 HIS A CA 1
ATOM 829 C C . HIS A 1 104 ? 10.103 1.510 -2.836 1.00 86.94 104 HIS A C 1
ATOM 831 O O . HIS A 1 104 ? 10.168 2.007 -3.961 1.00 86.94 104 HIS A O 1
ATOM 837 N N . ASP A 1 105 ? 9.053 1.663 -2.032 1.00 88.44 105 ASP A N 1
ATOM 838 C CA . ASP A 1 105 ? 7.877 2.454 -2.382 1.00 88.44 105 ASP A CA 1
ATOM 839 C C . ASP A 1 105 ? 8.159 3.966 -2.317 1.00 88.44 105 ASP A C 1
ATOM 841 O O . ASP A 1 105 ? 7.567 4.735 -3.068 1.00 88.44 105 ASP A O 1
ATOM 845 N N . ASP A 1 106 ? 9.106 4.389 -1.469 1.00 82.19 106 ASP A N 1
ATOM 846 C CA . ASP A 1 106 ? 9.477 5.796 -1.243 1.00 82.19 106 ASP A CA 1
ATOM 847 C C . ASP A 1 106 ? 10.764 6.217 -1.996 1.00 82.19 106 ASP A C 1
ATOM 849 O O . ASP A 1 106 ? 11.432 7.205 -1.677 1.00 82.19 106 ASP A O 1
ATOM 853 N N . TYR A 1 107 ? 11.152 5.483 -3.048 1.00 69.44 107 TYR A N 1
ATOM 854 C CA . TYR A 1 107 ? 12.328 5.823 -3.872 1.00 69.44 107 TYR A CA 1
ATOM 855 C C . TYR A 1 107 ? 12.232 7.190 -4.562 1.00 69.44 107 TYR A C 1
ATOM 857 O O . TYR A 1 107 ? 13.244 7.711 -5.041 1.00 69.44 107 TYR A O 1
ATOM 865 N N . THR A 1 108 ? 11.048 7.799 -4.585 1.00 59.12 108 THR A N 1
ATOM 866 C CA . THR A 1 108 ? 10.777 9.106 -5.186 1.00 59.12 108 THR A CA 1
ATOM 867 C C . THR A 1 108 ? 10.700 10.245 -4.186 1.00 59.12 108 THR A C 1
ATOM 869 O O . THR A 1 108 ? 10.177 11.294 -4.543 1.00 59.12 108 THR A O 1
ATOM 872 N N . ARG A 1 109 ? 11.246 10.100 -2.975 1.00 55.06 109 ARG A N 1
ATOM 873 C CA . ARG A 1 109 ? 11.215 11.099 -1.885 1.00 55.06 109 ARG A CA 1
ATOM 874 C C . ARG A 1 109 ? 11.577 12.564 -2.237 1.00 55.06 109 ARG A C 1
ATOM 876 O O . ARG A 1 109 ? 11.480 13.443 -1.388 1.00 55.06 109 ARG A O 1
ATOM 883 N N . GLY A 1 110 ? 12.006 12.850 -3.470 1.00 45.00 110 GLY A N 1
ATOM 884 C CA . GLY A 1 110 ? 12.257 14.186 -4.022 1.00 45.00 110 GLY A CA 1
ATOM 885 C C . GLY A 1 110 ? 11.236 14.724 -5.042 1.00 45.00 110 GLY A C 1
ATOM 886 O O . GLY A 1 110 ? 11.326 15.901 -5.387 1.00 45.00 110 GLY A O 1
ATOM 887 N N . SER A 1 111 ? 10.262 13.947 -5.529 1.00 44.19 111 SER A N 1
ATOM 888 C CA . SER A 1 111 ? 9.178 14.478 -6.367 1.00 44.19 111 SER A CA 1
ATOM 889 C C . SER A 1 111 ? 8.067 15.015 -5.469 1.00 44.19 111 SER A C 1
ATOM 891 O O . SER A 1 111 ? 7.113 14.313 -5.151 1.00 44.19 111 SER A O 1
ATOM 893 N N . LYS A 1 112 ? 8.217 16.270 -5.036 1.00 39.12 112 LYS A N 1
ATOM 894 C CA . LYS A 1 112 ? 7.143 17.064 -4.425 1.00 39.12 112 LYS A CA 1
ATOM 895 C C . LYS A 1 112 ? 6.009 17.238 -5.450 1.00 39.12 112 LYS A C 1
ATOM 897 O O . LYS A 1 112 ? 5.995 18.224 -6.178 1.00 39.12 112 LYS A O 1
ATOM 902 N N . GLY A 1 113 ? 5.120 16.257 -5.565 1.00 47.97 113 GLY A N 1
ATOM 903 C CA . GLY A 1 113 ? 4.010 16.266 -6.515 1.00 47.97 113 GLY A CA 1
ATOM 904 C C . GLY A 1 113 ? 3.083 15.061 -6.356 1.00 47.97 113 GLY A C 1
ATOM 905 O O . GLY A 1 113 ? 3.434 14.085 -5.693 1.00 47.97 113 GLY A O 1
ATOM 906 N N . ASP A 1 114 ? 1.921 15.146 -7.005 1.00 55.38 114 ASP A N 1
ATOM 907 C CA . ASP A 1 114 ? 0.745 14.256 -6.938 1.00 55.38 114 ASP A CA 1
ATOM 908 C C . ASP A 1 114 ? 0.970 12.788 -7.388 1.00 55.38 114 ASP A C 1
ATOM 910 O O . ASP A 1 114 ? 0.018 12.076 -7.693 1.00 55.38 114 ASP A O 1
ATOM 914 N N . GLY A 1 115 ? 2.220 12.316 -7.457 1.00 67.12 115 GLY A N 1
ATOM 915 C CA . GLY A 1 115 ? 2.602 11.007 -8.005 1.00 67.12 115 GLY A CA 1
ATOM 916 C C . GLY A 1 115 ? 3.359 10.074 -7.052 1.00 67.12 115 GLY A C 1
ATOM 917 O O . GLY A 1 115 ? 3.846 9.038 -7.497 1.00 67.12 115 GLY A O 1
ATOM 918 N N . GLY A 1 116 ? 3.508 10.436 -5.773 1.00 83.38 116 GLY A N 1
ATOM 919 C CA . GLY A 1 116 ? 4.158 9.597 -4.755 1.00 83.38 116 GLY A CA 1
ATOM 920 C C . GLY A 1 116 ? 3.240 8.517 -4.175 1.00 83.38 116 GLY A C 1
ATOM 921 O O . GLY A 1 116 ? 2.035 8.512 -4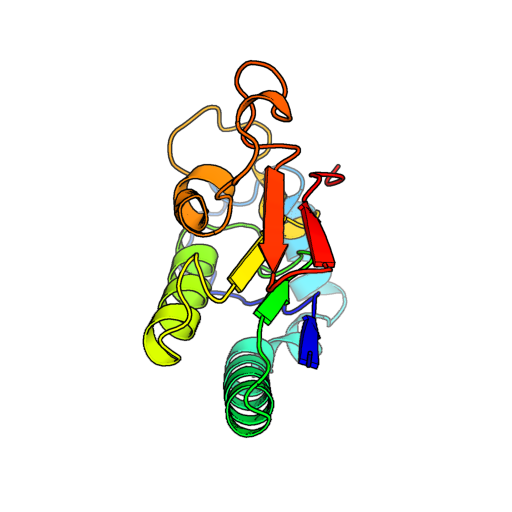.432 1.00 83.38 116 GLY A O 1
ATOM 922 N N . PHE A 1 117 ? 3.796 7.626 -3.349 1.00 90.50 117 PHE A N 1
ATOM 923 C CA . PHE A 1 117 ? 3.044 6.553 -2.691 1.00 90.50 117 PHE A CA 1
ATOM 924 C C . PHE A 1 117 ? 1.767 7.070 -2.010 1.00 90.50 117 PHE A C 1
ATOM 926 O O . PHE A 1 117 ? 0.678 6.545 -2.230 1.00 90.50 117 PHE A O 1
ATOM 933 N N . GLU A 1 118 ? 1.869 8.148 -1.234 1.00 91.12 118 GLU A N 1
ATOM 934 C CA . GLU A 1 118 ? 0.745 8.718 -0.495 1.00 91.12 118 GLU A CA 1
ATOM 935 C C . GLU A 1 118 ? -0.393 9.187 -1.410 1.00 91.12 118 GLU A C 1
ATOM 937 O O . GLU A 1 118 ? -1.550 9.112 -1.004 1.00 91.12 118 GLU A O 1
ATOM 942 N N . ALA A 1 119 ? -0.099 9.622 -2.641 1.00 89.94 119 ALA A N 1
ATOM 943 C CA . ALA A 1 119 ? -1.120 10.035 -3.602 1.00 89.94 119 ALA A CA 1
ATOM 944 C C . ALA A 1 119 ? -1.921 8.830 -4.127 1.00 89.94 119 ALA A C 1
ATOM 946 O O . ALA A 1 119 ? -3.151 8.866 -4.148 1.00 89.94 119 ALA A O 1
ATOM 947 N N . TYR A 1 120 ? -1.238 7.734 -4.474 1.00 92.94 120 TYR A N 1
ATOM 948 C CA . TYR A 1 120 ? -1.872 6.503 -4.965 1.00 92.94 120 TYR A CA 1
ATOM 949 C C . TYR A 1 120 ? -2.613 5.744 -3.859 1.00 92.94 120 TYR A C 1
ATOM 951 O O . TYR A 1 120 ? -3.699 5.206 -4.079 1.00 92.94 120 TYR A O 1
ATOM 959 N N . PHE A 1 121 ? -2.046 5.715 -2.652 1.00 94.31 121 PHE A N 1
ATOM 960 C CA . PHE A 1 121 ? -2.573 4.937 -1.534 1.00 94.31 121 PHE A CA 1
ATOM 961 C C . PHE A 1 121 ? -3.389 5.761 -0.533 1.00 94.31 121 PHE A C 1
ATOM 963 O O . PHE A 1 121 ? -3.812 5.209 0.482 1.00 94.31 121 PHE A O 1
ATOM 970 N N . ALA A 1 122 ? -3.697 7.034 -0.816 1.00 93.75 122 ALA A N 1
ATOM 971 C CA . ALA A 1 122 ? -4.494 7.904 0.059 1.00 93.75 122 ALA A CA 1
ATOM 972 C C . ALA A 1 122 ? -5.761 7.236 0.643 1.00 93.75 122 ALA A C 1
ATOM 974 O O . ALA A 1 122 ? -6.001 7.391 1.847 1.00 93.75 122 ALA A O 1
ATOM 975 N N . PRO A 1 123 ? -6.551 6.439 -0.117 1.00 94.56 123 PRO A N 1
ATOM 976 C CA . PRO A 1 123 ? -7.718 5.750 0.436 1.00 94.56 123 PRO A CA 1
ATOM 977 C C . PRO A 1 123 ? -7.401 4.756 1.562 1.00 94.56 123 PRO A C 1
ATOM 979 O O . PRO A 1 123 ? -8.274 4.512 2.390 1.00 94.56 123 PRO A O 1
ATOM 982 N N . TYR A 1 124 ? -6.183 4.212 1.613 1.00 95.75 124 TYR A N 1
ATOM 983 C CA . TYR A 1 124 ? -5.722 3.206 2.580 1.00 95.75 124 TYR A CA 1
ATOM 984 C C . TYR A 1 124 ? -4.964 3.803 3.773 1.00 95.75 124 TYR A C 1
ATOM 986 O O . TYR A 1 124 ? -4.646 3.088 4.722 1.00 95.75 124 TYR A O 1
ATOM 994 N N . LEU A 1 125 ? -4.707 5.114 3.743 1.00 94.00 125 LEU A N 1
ATOM 995 C CA . LEU A 1 125 ? -4.057 5.884 4.810 1.00 94.00 125 LEU A CA 1
ATOM 996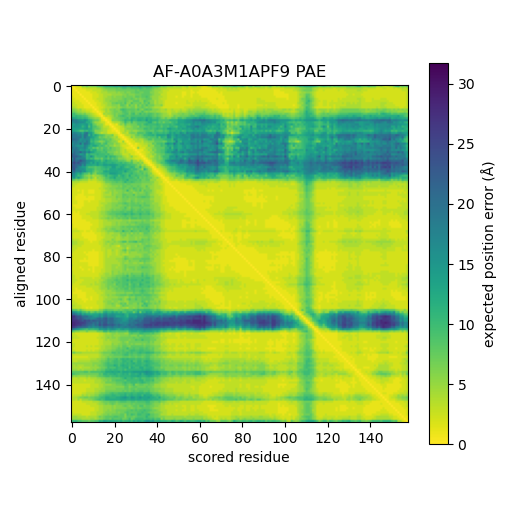 C C . LEU A 1 125 ? -5.071 6.574 5.737 1.00 94.00 125 LEU A C 1
ATOM 998 O O . LEU A 1 125 ? -4.736 7.545 6.419 1.00 94.00 125 LEU A O 1
ATOM 1002 N N . ARG A 1 126 ? -6.336 6.132 5.726 1.00 90.62 126 ARG A N 1
ATOM 1003 C CA . ARG A 1 126 ? -7.419 6.711 6.537 1.00 90.62 126 ARG A CA 1
ATOM 1004 C C . ARG A 1 126 ? -7.087 6.658 8.028 1.00 90.62 126 ARG A C 1
ATOM 1006 O O . ARG A 1 126 ? -6.490 5.700 8.509 1.00 90.62 126 ARG A O 1
ATOM 1013 N N . THR A 1 127 ? -7.504 7.702 8.738 1.00 95.75 127 THR A N 1
ATOM 1014 C CA . THR A 1 127 ? -7.378 7.802 10.192 1.00 95.75 127 THR A CA 1
ATOM 1015 C C . THR A 1 127 ? -8.755 8.042 10.804 1.00 95.75 127 THR A C 1
ATOM 1017 O O . THR A 1 127 ? -9.488 8.912 10.335 1.00 95.75 127 THR A O 1
ATOM 1020 N N . ASP A 1 128 ? -9.078 7.297 11.853 1.00 96.12 128 ASP A N 1
ATOM 1021 C CA . ASP A 1 128 ? -10.213 7.531 12.750 1.00 96.12 128 ASP A CA 1
ATOM 1022 C C . ASP A 1 128 ? -9.859 8.558 13.840 1.00 96.12 128 ASP A C 1
ATOM 1024 O O . ASP A 1 128 ? -10.730 9.030 14.568 1.00 96.12 128 ASP A O 1
ATOM 1028 N N . LEU A 1 129 ? -8.576 8.937 13.940 1.00 96.06 129 LEU A N 1
ATOM 1029 C CA . LEU A 1 129 ? -8.065 9.927 14.885 1.00 96.06 129 LEU A CA 1
ATOM 1030 C C . LEU A 1 129 ? -7.327 11.055 14.134 1.00 96.06 129 LEU A C 1
ATOM 1032 O O . LEU A 1 129 ? -6.099 11.043 14.060 1.00 96.06 129 LEU A O 1
ATOM 1036 N N . PRO A 1 130 ? -8.027 12.032 13.525 1.00 94.19 130 PRO A N 1
ATOM 1037 C CA . PRO A 1 130 ? -7.396 13.078 12.710 1.00 94.19 130 PRO A CA 1
ATOM 1038 C C . PRO A 1 130 ? -6.299 13.872 13.431 1.00 94.19 130 PRO A C 1
ATOM 1040 O O . PRO A 1 130 ? -5.297 14.230 12.815 1.00 94.19 130 PRO A O 1
ATOM 1043 N N . GLN A 1 131 ? -6.449 14.089 14.739 1.00 94.06 131 GLN A N 1
ATOM 1044 C CA . GLN A 1 131 ? -5.484 14.788 15.589 1.00 94.06 131 GLN A CA 1
ATOM 1045 C C . GLN A 1 131 ? -4.167 14.027 15.809 1.00 94.06 131 GLN A C 1
ATOM 1047 O O . GLN A 1 131 ? -3.233 14.601 16.360 1.00 94.06 131 GLN A O 1
ATOM 1052 N N . SER A 1 132 ? -4.072 12.751 15.411 1.00 91.56 132 SER A N 1
ATOM 1053 C CA . SER A 1 132 ? -2.814 12.001 15.496 1.00 91.56 132 SER A CA 1
ATOM 1054 C C . SER A 1 132 ? -1.795 12.446 14.453 1.00 91.56 132 SER A C 1
ATOM 1056 O O . SER A 1 132 ? -0.601 12.242 14.652 1.00 91.56 132 SER A O 1
ATOM 1058 N N . ARG A 1 133 ? -2.247 13.007 13.327 1.00 93.44 133 ARG A N 1
ATOM 1059 C CA . ARG A 1 133 ? -1.387 13.298 12.179 1.00 93.44 133 ARG A CA 1
ATOM 1060 C C . ARG A 1 133 ? -0.460 14.477 12.448 1.00 93.44 133 ARG A C 1
ATOM 1062 O O . ARG A 1 133 ? -0.875 15.508 12.974 1.00 93.44 133 ARG A O 1
ATOM 1069 N N . ALA A 1 134 ? 0.788 14.344 12.007 1.00 89.69 134 ALA A N 1
ATOM 1070 C CA . ALA A 1 134 ? 1.704 15.472 11.937 1.00 89.69 134 ALA A CA 1
ATOM 1071 C C . ALA A 1 134 ? 1.242 16.470 10.858 1.00 89.69 134 ALA A C 1
ATOM 1073 O O . ALA A 1 134 ? 0.619 16.097 9.861 1.00 89.69 134 ALA A O 1
ATOM 1074 N N . ALA A 1 135 ? 1.552 17.755 11.050 1.00 86.56 135 ALA A N 1
ATOM 1075 C CA . ALA A 1 135 ? 1.104 18.812 10.149 1.00 86.56 135 ALA A CA 1
ATOM 1076 C C . ALA A 1 135 ? 1.586 18.563 8.708 1.00 86.56 135 ALA A C 1
ATOM 1078 O O . ALA A 1 135 ? 2.782 18.423 8.457 1.00 86.56 135 ALA A O 1
ATOM 1079 N N . GLY A 1 136 ? 0.640 18.508 7.766 1.00 82.94 136 GLY A N 1
ATOM 1080 C CA . GLY A 1 136 ? 0.925 18.287 6.345 1.00 82.94 136 GLY A CA 1
ATOM 1081 C C . GLY A 1 136 ? 1.336 16.857 5.974 1.00 82.94 136 GLY A C 1
ATOM 1082 O O . GLY A 1 136 ? 1.760 16.644 4.844 1.00 82.94 136 GLY A O 1
ATOM 1083 N N . MET A 1 137 ? 1.209 15.886 6.887 1.00 85.75 137 MET A N 1
ATOM 1084 C CA . MET A 1 137 ? 1.577 14.487 6.651 1.00 85.75 137 MET A CA 1
ATOM 1085 C C . MET A 1 137 ? 0.380 13.556 6.894 1.00 85.75 137 MET A C 1
ATOM 1087 O O . MET A 1 137 ? -0.399 13.777 7.822 1.00 85.75 137 MET A O 1
ATOM 1091 N N . PRO A 1 138 ? 0.226 12.465 6.123 1.00 90.56 138 PRO A N 1
ATOM 1092 C CA . PRO A 1 138 ? -0.825 11.481 6.384 1.00 90.56 138 PRO A CA 1
ATOM 1093 C C . PRO A 1 138 ? -0.512 10.554 7.573 1.00 90.56 138 PRO A C 1
ATOM 1095 O O . PRO A 1 138 ? -1.361 9.738 7.934 1.00 90.56 138 PRO A O 1
ATOM 1098 N N . TYR A 1 139 ? 0.661 10.703 8.201 1.00 93.75 139 TYR A N 1
ATOM 1099 C CA . TYR A 1 139 ? 1.152 9.882 9.308 1.00 93.75 139 TYR A CA 1
ATOM 1100 C C . TYR A 1 139 ? 1.328 10.681 10.618 1.00 93.75 139 TYR A C 1
ATOM 1102 O O . TYR A 1 139 ? 1.581 11.887 10.572 1.00 93.75 139 TYR A O 1
ATOM 1110 N N . PRO A 1 140 ? 1.280 10.008 11.782 1.00 96.06 140 PRO A N 1
ATOM 1111 C CA . PRO A 1 140 ? 0.721 8.672 11.947 1.00 96.06 140 PRO A CA 1
ATOM 1112 C C . PRO A 1 140 ? -0.787 8.680 11.670 1.00 96.06 140 PRO A C 1
ATOM 1114 O O . PRO A 1 140 ? -1.481 9.644 12.005 1.00 96.06 140 PRO A O 1
ATOM 1117 N N . PHE A 1 141 ? -1.294 7.602 11.077 1.00 96.31 141 PHE A N 1
ATOM 1118 C CA . PHE A 1 141 ? -2.734 7.350 11.026 1.00 96.31 141 PHE A CA 1
ATOM 1119 C C . PHE A 1 141 ? -3.103 6.299 12.069 1.00 96.31 141 PHE A C 1
ATOM 1121 O O . PHE A 1 141 ? -2.319 5.389 12.342 1.00 96.31 141 PHE A O 1
ATOM 1128 N N . VAL A 1 142 ? -4.295 6.423 12.645 1.00 97.38 142 VAL A N 1
ATOM 1129 C CA . VAL A 1 142 ? -4.844 5.470 13.611 1.00 97.38 142 VAL A CA 1
ATOM 1130 C C . VAL A 1 142 ? -6.139 4.928 13.050 1.00 97.38 142 VAL A C 1
ATOM 1132 O O . VAL A 1 142 ? -6.993 5.709 12.650 1.00 97.38 142 VAL A O 1
ATOM 1135 N N . LYS A 1 143 ? -6.304 3.610 13.043 1.00 96.19 143 LYS A N 1
ATOM 1136 C CA . LYS A 1 143 ? -7.536 2.964 12.603 1.00 96.19 143 LYS A CA 1
ATOM 1137 C C . LYS A 1 143 ? -8.037 1.987 13.649 1.00 96.19 143 LYS A C 1
ATOM 1139 O O . LYS A 1 143 ? -7.291 1.097 14.058 1.00 96.19 143 LYS A O 1
ATOM 1144 N N . PHE A 1 144 ? -9.284 2.132 14.066 1.00 95.44 144 PHE A N 1
ATOM 1145 C CA . PHE A 1 144 ? -9.928 1.196 14.971 1.00 95.44 144 PHE A CA 1
ATOM 1146 C C . PHE A 1 144 ? -10.449 0.001 14.178 1.00 95.44 144 PHE A C 1
ATOM 1148 O O . PHE A 1 144 ? -11.195 0.131 13.209 1.00 95.44 144 PHE A O 1
ATOM 1155 N N . VAL A 1 145 ? -10.016 -1.187 14.583 1.00 93.94 145 VAL A N 1
ATOM 1156 C CA . VAL A 1 145 ? -10.431 -2.456 13.998 1.00 93.94 145 VAL A CA 1
ATOM 1157 C C . VAL A 1 145 ? -11.215 -3.191 15.073 1.00 93.94 145 VAL A C 1
ATOM 1159 O O . VAL A 1 145 ? -10.654 -3.623 16.079 1.00 93.94 145 VAL A O 1
ATOM 1162 N N . GLY A 1 146 ? -12.532 -3.289 14.881 1.00 90.50 146 GLY A N 1
ATOM 1163 C CA . GLY A 1 146 ? -13.470 -3.729 15.918 1.00 90.50 146 GLY A CA 1
ATOM 1164 C C . GLY A 1 146 ? -13.370 -2.892 17.200 1.00 90.50 146 GLY A C 1
ATOM 1165 O O . GLY A 1 146 ? -13.028 -1.716 17.160 1.00 90.50 146 GLY A O 1
ATOM 1166 N N . GLU A 1 147 ? -13.684 -3.491 18.349 1.00 91.00 147 GLU A N 1
ATOM 1167 C CA . GLU A 1 147 ? -13.862 -2.736 19.603 1.00 91.00 147 GLU A CA 1
ATOM 1168 C C . GLU A 1 147 ? -12.584 -2.543 20.433 1.00 91.00 147 GLU A C 1
ATOM 1170 O O . GLU A 1 147 ? -12.551 -1.699 21.325 1.00 91.00 147 GLU A O 1
ATOM 1175 N N . ARG A 1 148 ? -11.546 -3.362 20.211 1.00 94.06 148 ARG A N 1
ATOM 1176 C CA . ARG A 1 148 ? -10.396 -3.470 21.137 1.00 94.06 148 ARG A CA 1
ATOM 1177 C C . ARG A 1 148 ? -9.028 -3.309 20.486 1.00 94.06 148 ARG A C 1
ATOM 1179 O O . ARG A 1 148 ? -8.024 -3.386 21.189 1.00 94.06 148 ARG A O 1
ATOM 1186 N N . VAL A 1 149 ? -8.966 -3.131 19.168 1.00 95.31 149 VAL A N 1
ATOM 1187 C CA . VAL A 1 149 ? -7.699 -3.068 18.433 1.00 95.31 149 VAL A CA 1
ATOM 1188 C C . VAL A 1 149 ? -7.597 -1.750 17.685 1.00 95.31 149 VAL A C 1
ATOM 1190 O O . VAL A 1 149 ? -8.537 -1.316 17.025 1.00 95.31 149 VAL A O 1
ATOM 1193 N N . ALA A 1 150 ? -6.424 -1.128 17.775 1.00 95.69 150 ALA A N 1
ATOM 1194 C CA . ALA A 1 150 ? -6.049 0.019 16.968 1.00 95.69 150 ALA A CA 1
ATOM 1195 C C . ALA A 1 150 ? -4.811 -0.331 16.135 1.00 95.69 150 ALA A C 1
ATOM 1197 O O . ALA A 1 150 ? -3.830 -0.861 16.657 1.00 95.69 150 ALA A O 1
ATOM 1198 N N . VAL A 1 151 ? -4.855 -0.018 14.843 1.00 97.00 151 VAL A N 1
ATOM 1199 C CA . VAL A 1 151 ? -3.716 -0.089 13.926 1.00 97.00 151 VAL A CA 1
ATOM 1200 C C . VAL A 1 151 ? -3.132 1.310 13.801 1.00 97.00 151 VAL A C 1
ATOM 1202 O O . VAL A 1 151 ? -3.842 2.241 13.427 1.00 97.00 151 VAL A O 1
ATOM 1205 N N . ILE A 1 152 ? -1.843 1.457 14.110 1.00 97.56 152 ILE A N 1
ATOM 1206 C CA . ILE A 1 152 ? -1.127 2.732 14.021 1.00 97.56 152 ILE A CA 1
ATOM 1207 C C . ILE A 1 152 ? -0.101 2.626 12.896 1.00 97.56 152 ILE A C 1
ATOM 1209 O O . ILE A 1 152 ? 0.895 1.915 13.019 1.00 97.56 152 ILE A O 1
ATOM 1213 N N . GLY A 1 153 ? -0.360 3.316 11.788 1.00 96.88 153 GLY A N 1
ATOM 1214 C CA . GLY A 1 153 ? 0.541 3.362 10.643 1.00 96.88 153 GLY A CA 1
ATOM 1215 C C . GLY A 1 153 ? 1.525 4.519 10.754 1.00 96.88 153 GLY A C 1
ATOM 1216 O O . GLY A 1 153 ? 1.112 5.673 10.870 1.00 96.88 153 GLY A O 1
ATOM 1217 N N . VAL A 1 154 ? 2.821 4.218 10.677 1.00 95.56 154 VAL A N 1
ATOM 1218 C CA . VAL A 1 154 ? 3.921 5.196 10.634 1.00 95.56 154 VAL A CA 1
ATOM 1219 C C . VAL A 1 154 ? 4.744 4.997 9.363 1.00 95.56 154 VAL A C 1
ATOM 1221 O O . VAL A 1 154 ? 4.879 3.870 8.893 1.00 95.56 154 VAL A O 1
ATOM 1224 N N . ASN A 1 155 ? 5.318 6.074 8.822 1.00 92.50 155 ASN A N 1
ATOM 1225 C CA . ASN A 1 155 ? 6.276 5.989 7.719 1.00 92.50 155 ASN A CA 1
ATOM 1226 C C . ASN A 1 155 ? 7.706 6.038 8.282 1.00 92.50 155 ASN A C 1
ATOM 1228 O O . ASN A 1 155 ? 8.144 7.067 8.798 1.00 92.50 155 ASN A O 1
ATOM 1232 N N . SER A 1 156 ? 8.415 4.913 8.191 1.00 89.75 156 SER A N 1
ATOM 1233 C CA . SER A 1 156 ? 9.819 4.763 8.597 1.00 89.75 156 SER A CA 1
ATOM 1234 C C . SER A 1 156 ? 10.777 4.604 7.412 1.00 89.75 156 SER A C 1
ATOM 1236 O O . SER A 1 156 ? 11.974 4.378 7.629 1.00 89.75 156 SER A O 1
ATOM 1238 N N . ALA A 1 157 ? 10.275 4.731 6.178 1.00 86.56 157 ALA A N 1
ATOM 1239 C CA . ALA A 1 157 ? 11.085 4.648 4.972 1.00 86.56 157 ALA A CA 1
ATOM 1240 C C . ALA A 1 157 ? 12.225 5.681 5.017 1.00 86.56 157 ALA A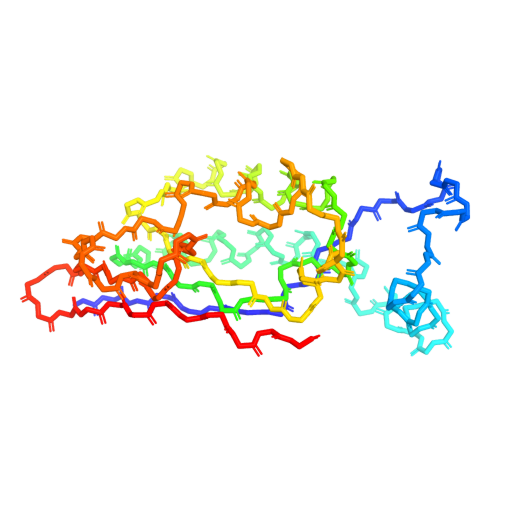 C 1
ATOM 1242 O O . ALA A 1 157 ? 12.109 6.734 5.659 1.00 86.56 157 ALA A O 1
ATOM 1243 N N . LYS A 1 158 ? 13.354 5.374 4.372 1.00 67.31 158 LYS A N 1
ATOM 1244 C CA . LYS A 1 158 ? 14.585 6.183 4.347 1.00 67.31 158 LYS A CA 1
ATOM 1245 C C . LYS A 1 158 ? 14.957 6.577 2.932 1.00 67.31 158 LYS A C 1
ATOM 1247 O O . LYS A 1 158 ? 15.126 5.677 2.085 1.00 67.31 158 LYS A O 1
#

pLDDT: mean 85.97, std 14.0, range [39.12, 98.25]

Mean predicted aligned error: 6.22 Å

Sequence (158 aa):
MKIAHFSDIHLRCSYDVLPMARFLGKRLVGLTNLKLLGREKLFRRADFVFTRLLEEIGAEAPDHVIVSGDLTTMGFEREFEMVLEKFRIMGWDGAKLSVVPGNHDDYTRGSKGDGGFEAYFAPYLRTDLPQSRAAGMPYPFVKFVGERVAVIGVNSAK

Radius of gyration: 16.01 Å; Cα contacts (8 Å, |Δi|>4): 242; chains: 1; bounding box: 37×36×44 Å